Protein AF-A0A1W1E5E2-F1 (afdb_monomer)

Structure (mmCIF, N/CA/C/O backbone):
data_AF-A0A1W1E5E2-F1
#
_entry.id   AF-A0A1W1E5E2-F1
#
loop_
_atom_site.group_PDB
_atom_site.id
_atom_site.type_symbol
_atom_site.label_atom_id
_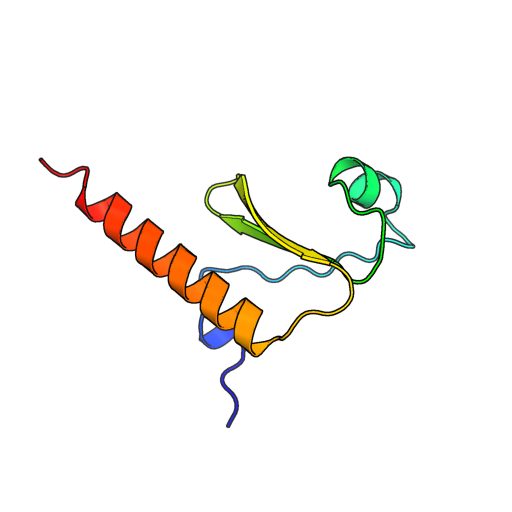atom_site.label_alt_id
_atom_site.label_comp_id
_atom_site.label_asym_id
_atom_site.label_entity_id
_atom_site.label_seq_id
_atom_site.pdbx_PDB_ins_code
_atom_site.Cartn_x
_atom_site.Cartn_y
_atom_site.Cartn_z
_atom_site.occupancy
_atom_site.B_iso_or_equiv
_atom_site.auth_seq_id
_atom_site.auth_comp_id
_atom_site.auth_asym_id
_atom_site.auth_atom_id
_atom_site.pdbx_PDB_model_num
ATOM 1 N N . MET A 1 1 ? 5.878 -8.924 21.840 1.00 41.50 1 MET A N 1
ATOM 2 C CA . MET A 1 1 ? 5.398 -9.826 20.777 1.00 41.50 1 MET A CA 1
ATOM 3 C C . MET A 1 1 ? 4.600 -8.960 19.837 1.00 41.50 1 MET A C 1
ATOM 5 O O . MET A 1 1 ? 3.603 -8.393 20.265 1.00 41.50 1 MET A O 1
ATOM 9 N N . ASP A 1 2 ? 5.144 -8.744 18.649 1.00 48.88 2 ASP A N 1
ATOM 10 C CA . ASP A 1 2 ? 4.702 -7.729 17.695 1.00 48.88 2 ASP A CA 1
ATOM 11 C C . ASP A 1 2 ? 3.266 -8.024 17.250 1.00 48.88 2 ASP A C 1
ATOM 13 O O . ASP A 1 2 ? 2.994 -9.085 16.687 1.00 48.88 2 ASP A O 1
ATOM 17 N N . ALA A 1 3 ? 2.329 -7.125 17.565 1.00 57.38 3 ALA A N 1
ATOM 18 C CA . ALA A 1 3 ? 0.954 -7.254 17.101 1.00 57.38 3 ALA A CA 1
ATOM 19 C C . ALA A 1 3 ? 0.967 -7.217 15.570 1.00 57.38 3 ALA A C 1
ATOM 21 O O . ALA A 1 3 ? 1.508 -6.283 14.973 1.00 57.38 3 ALA A O 1
ATOM 22 N N . LYS A 1 4 ? 0.408 -8.240 14.920 1.00 72.19 4 LYS A N 1
ATOM 23 C CA . LYS A 1 4 ? 0.332 -8.249 13.458 1.00 72.19 4 LYS A CA 1
ATOM 24 C C . LYS A 1 4 ? -0.674 -7.182 13.024 1.00 72.19 4 LYS A C 1
ATOM 26 O O . LYS A 1 4 ? -1.657 -6.937 13.720 1.00 72.19 4 LYS A O 1
ATOM 31 N N . PHE A 1 5 ? -0.473 -6.582 11.848 1.00 79.56 5 PHE A N 1
ATOM 32 C CA . PHE A 1 5 ? -1.421 -5.612 11.273 1.00 79.56 5 PHE A CA 1
ATOM 33 C C . PHE A 1 5 ? -2.866 -6.140 11.276 1.00 79.56 5 PHE A C 1
ATOM 35 O O . PHE A 1 5 ? -3.789 -5.385 11.561 1.00 79.56 5 PHE A O 1
ATOM 42 N N . SER A 1 6 ? -3.051 -7.444 11.045 1.00 80.12 6 SER A N 1
ATOM 43 C CA . SER A 1 6 ? -4.353 -8.117 11.115 1.00 80.12 6 SER A CA 1
ATOM 44 C C . SER A 1 6 ? -5.012 -8.045 12.495 1.00 80.12 6 SER A C 1
ATOM 46 O O . SER A 1 6 ? -6.225 -7.889 12.581 1.00 80.12 6 SER A O 1
ATOM 48 N N . ASP A 1 7 ? -4.227 -8.147 13.570 1.00 87.25 7 ASP A N 1
ATOM 49 C CA . ASP A 1 7 ? -4.740 -8.106 14.944 1.00 87.25 7 ASP A CA 1
ATOM 50 C C . ASP A 1 7 ? -5.116 -6.67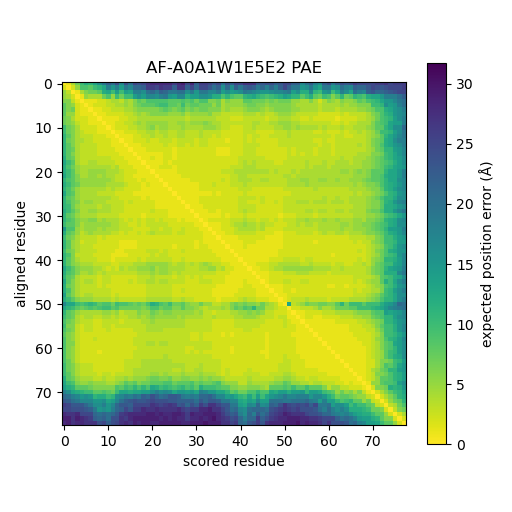0 15.331 1.00 87.25 7 ASP A C 1
ATOM 52 O O . ASP A 1 7 ? -6.099 -6.434 16.034 1.00 87.25 7 ASP A O 1
ATOM 56 N N . LYS A 1 8 ? -4.337 -5.695 14.847 1.00 87.75 8 LYS A N 1
ATOM 57 C CA . LYS A 1 8 ? -4.532 -4.271 15.142 1.00 87.75 8 LYS A CA 1
ATOM 58 C C . LYS A 1 8 ? -5.663 -3.642 14.326 1.00 87.75 8 LYS A C 1
ATOM 60 O O . LYS A 1 8 ? -6.372 -2.764 14.822 1.00 87.75 8 LYS A O 1
ATOM 65 N N . PHE A 1 9 ? -5.8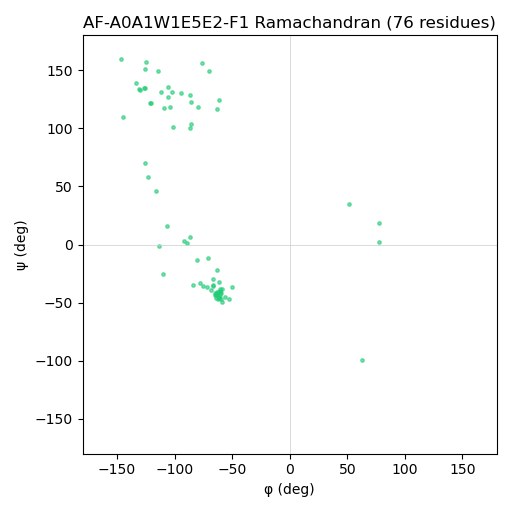56 -4.104 13.095 1.00 89.31 9 PHE A N 1
ATOM 66 C CA . PHE A 1 9 ? -6.869 -3.605 12.170 1.00 89.31 9 PHE A CA 1
ATOM 67 C C . PHE A 1 9 ? -7.747 -4.758 11.660 1.00 89.31 9 PHE A C 1
ATOM 69 O O . PHE A 1 9 ? -7.698 -5.086 10.477 1.00 89.31 9 PHE A O 1
ATOM 76 N N . PRO A 1 10 ? -8.603 -5.352 12.512 1.00 89.12 10 PRO A N 1
ATOM 77 C CA . PRO A 1 10 ? -9.407 -6.521 12.135 1.00 89.12 10 PRO A CA 1
ATOM 78 C C . PRO A 1 10 ? -10.407 -6.241 11.002 1.00 89.12 10 PRO A C 1
ATOM 80 O O . PRO A 1 10 ? -10.826 -7.153 10.299 1.00 89.12 10 PRO A O 1
ATOM 83 N N . ASN A 1 11 ? -10.773 -4.971 10.800 1.00 88.69 11 ASN A N 1
ATOM 84 C CA . ASN A 1 11 ? -11.661 -4.533 9.719 1.00 88.69 11 ASN A CA 1
ATOM 85 C C . ASN A 1 11 ? -10.907 -4.180 8.424 1.00 88.69 11 ASN A C 1
ATOM 87 O O . ASN A 1 11 ? -11.527 -3.722 7.465 1.00 88.69 11 ASN A O 1
ATOM 91 N N . LEU A 1 12 ? -9.579 -4.331 8.396 1.00 90.00 12 LEU A N 1
ATOM 92 C CA . LEU A 1 12 ? -8.753 -4.093 7.219 1.00 90.00 12 LEU A CA 1
ATOM 93 C C . LEU A 1 12 ? -8.344 -5.440 6.621 1.00 90.00 12 LEU A C 1
ATOM 95 O O . LEU A 1 12 ? -7.657 -6.239 7.251 1.00 90.00 12 LEU A O 1
ATOM 99 N N . THR A 1 13 ? -8.755 -5.689 5.381 1.00 91.38 13 THR A N 1
ATOM 100 C CA . THR A 1 13 ? -8.325 -6.885 4.648 1.00 91.38 13 THR A CA 1
ATOM 101 C C . THR A 1 13 ? -6.996 -6.599 3.963 1.00 91.38 13 THR A C 1
ATOM 103 O O . THR A 1 13 ? -6.901 -5.671 3.162 1.00 91.38 13 THR A O 1
ATOM 106 N N . MET A 1 14 ? -5.970 -7.399 4.257 1.00 90.9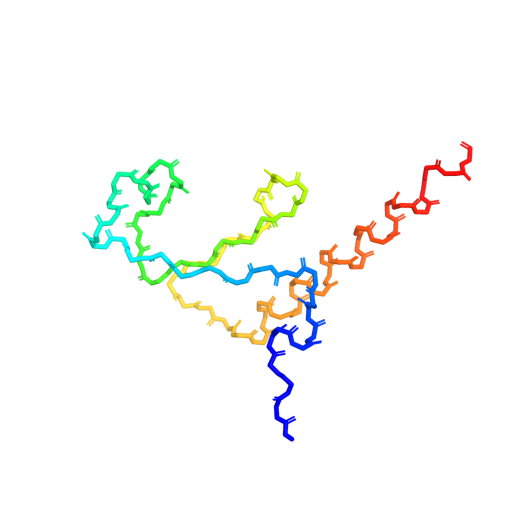4 14 MET A N 1
ATOM 107 C CA . MET A 1 14 ? -4.707 -7.348 3.521 1.00 90.94 14 MET A CA 1
ATOM 108 C C . MET A 1 14 ? -4.785 -8.241 2.287 1.00 90.94 14 MET A C 1
ATOM 110 O O . MET A 1 14 ? -5.126 -9.419 2.387 1.00 90.94 14 MET A O 1
ATOM 114 N N . VAL A 1 15 ? -4.428 -7.680 1.135 1.00 91.81 15 VAL A N 1
ATOM 115 C CA . VAL A 1 15 ? -4.354 -8.393 -0.142 1.00 91.81 15 VAL A CA 1
ATOM 116 C C . VAL A 1 15 ? -2.971 -8.162 -0.733 1.00 91.81 15 VAL A C 1
ATOM 118 O O . VAL A 1 15 ? -2.475 -7.037 -0.736 1.00 91.81 15 VAL A O 1
ATOM 121 N N . TYR A 1 16 ? -2.352 -9.232 -1.221 1.00 93.44 16 TYR A N 1
ATOM 122 C CA . TYR A 1 16 ? -1.119 -9.163 -1.993 1.00 93.44 16 TYR A CA 1
ATOM 123 C C . TYR A 1 16 ? -1.449 -9.346 -3.472 1.00 93.44 16 TYR A C 1
ATOM 125 O O . TYR A 1 16 ? -2.173 -10.275 -3.832 1.00 93.44 16 TYR A O 1
ATOM 133 N N . ILE A 1 17 ? -0.924 -8.458 -4.312 1.00 94.19 17 ILE A N 1
ATOM 134 C CA . ILE A 1 17 ? -1.090 -8.506 -5.764 1.00 94.19 17 ILE A CA 1
ATOM 135 C C . ILE A 1 17 ? 0.301 -8.587 -6.381 1.00 94.19 17 ILE A C 1
ATOM 137 O O . ILE A 1 17 ? 1.136 -7.709 -6.162 1.00 94.19 17 ILE A O 1
ATOM 141 N N . ASP A 1 18 ? 0.532 -9.640 -7.159 1.00 95.38 18 ASP A N 1
ATOM 142 C CA . ASP A 1 18 ? 1.737 -9.794 -7.963 1.00 95.38 18 ASP A CA 1
ATOM 143 C C . ASP A 1 18 ? 1.550 -9.081 -9.310 1.00 95.38 18 ASP A C 1
ATOM 145 O O . ASP A 1 18 ? 0.853 -9.567 -10.204 1.00 95.38 18 ASP A O 1
ATOM 149 N N . CYS A 1 19 ? 2.166 -7.908 -9.457 1.00 94.44 19 CYS A N 1
ATOM 150 C CA . CYS A 1 19 ? 2.067 -7.131 -10.689 1.00 94.44 19 CYS A CA 1
ATOM 151 C C . CYS A 1 19 ? 2.825 -7.745 -11.872 1.00 94.44 19 CYS A C 1
ATOM 153 O O . CYS A 1 19 ? 2.601 -7.294 -12.993 1.00 94.44 19 CYS A O 1
ATOM 155 N N . GLU A 1 20 ? 3.677 -8.758 -11.677 1.00 93.94 20 GLU A N 1
ATOM 156 C CA . GLU A 1 20 ? 4.249 -9.507 -12.803 1.00 93.94 20 GLU A CA 1
ATOM 157 C C . GLU A 1 20 ? 3.188 -10.398 -13.462 1.00 93.94 20 GLU A C 1
ATOM 159 O O . GLU A 1 20 ? 3.151 -10.504 -14.687 1.00 93.94 20 GLU A O 1
ATOM 164 N N . GLN A 1 21 ? 2.279 -10.972 -12.667 1.00 96.94 21 GLN A N 1
ATOM 165 C CA . GLN A 1 21 ? 1.171 -11.803 -13.155 1.00 96.94 21 GLN A CA 1
ATOM 166 C C . GLN A 1 21 ? -0.050 -10.979 -13.588 1.00 96.94 21 GLN A C 1
ATOM 168 O O . GLN A 1 21 ? -0.730 -11.338 -14.547 1.00 96.94 21 GLN A O 1
ATOM 173 N N . TRP A 1 22 ? -0.330 -9.869 -12.898 1.00 95.62 22 TRP A N 1
ATOM 174 C CA . TRP A 1 22 ? -1.551 -9.067 -13.066 1.00 95.62 22 TRP A CA 1
ATOM 175 C C . TRP A 1 22 ? -1.257 -7.649 -13.578 1.00 95.62 22 TRP A C 1
ATOM 177 O O . TRP A 1 22 ? -1.787 -6.663 -13.063 1.00 95.62 22 TRP A O 1
ATOM 187 N N . GLN A 1 23 ? -0.404 -7.537 -14.601 1.00 94.69 23 GLN A N 1
ATOM 188 C CA . GLN A 1 23 ? 0.098 -6.258 -15.128 1.00 94.69 23 GLN A CA 1
ATOM 189 C C . GLN A 1 23 ? -1.011 -5.259 -15.485 1.00 94.69 23 GLN A C 1
ATOM 191 O O . GLN A 1 23 ? -0.937 -4.094 -15.097 1.00 94.69 23 GLN A O 1
ATOM 196 N N . GLU A 1 24 ? -2.049 -5.705 -16.198 1.00 95.81 24 GLU A N 1
ATOM 197 C CA . GLU A 1 24 ? -3.149 -4.834 -16.629 1.00 95.81 24 GLU A CA 1
ATOM 198 C C . GLU A 1 24 ? -3.928 -4.271 -15.433 1.00 95.81 24 GLU A C 1
ATOM 200 O O . GLU A 1 24 ? -4.193 -3.071 -15.381 1.00 95.81 24 GLU A O 1
ATOM 205 N N . VAL A 1 25 ? -4.217 -5.107 -14.431 1.00 94.50 25 VAL A N 1
ATOM 206 C CA . VAL A 1 25 ? -4.896 -4.685 -13.196 1.00 94.50 25 VAL A CA 1
ATOM 207 C C . VAL A 1 25 ? -4.043 -3.660 -12.451 1.00 94.50 25 VAL A C 1
ATOM 209 O O . VAL A 1 25 ? -4.538 -2.601 -12.067 1.00 94.50 25 VAL A O 1
ATOM 212 N N . CYS A 1 26 ? -2.743 -3.921 -12.296 1.00 95.88 26 CYS A N 1
ATOM 213 C CA . CYS A 1 26 ? -1.833 -2.978 -11.650 1.00 95.88 26 CYS A CA 1
ATOM 214 C C . CYS A 1 26 ? -1.771 -1.631 -12.391 1.00 95.88 26 CYS A C 1
ATOM 216 O O . CYS A 1 26 ? -1.870 -0.580 -11.755 1.00 95.88 26 CYS A O 1
ATOM 218 N N . ALA A 1 27 ? -1.698 -1.642 -13.726 1.00 95.50 27 ALA A N 1
ATOM 219 C CA . ALA A 1 27 ? -1.702 -0.424 -14.534 1.00 95.50 27 ALA A CA 1
ATOM 220 C C . ALA A 1 27 ? -3.020 0.363 -14.408 1.00 95.50 27 ALA A C 1
ATOM 222 O O . ALA A 1 27 ? -2.986 1.583 -14.232 1.00 95.50 27 ALA A O 1
ATOM 223 N N . GLN A 1 28 ? -4.175 -0.315 -14.427 1.00 95.81 28 GLN A N 1
ATOM 224 C CA . GLN A 1 28 ? -5.492 0.307 -14.216 1.00 95.81 28 GLN A CA 1
ATOM 225 C C . GLN A 1 28 ? -5.615 0.962 -12.831 1.00 95.81 28 GLN A C 1
ATOM 227 O O . GLN A 1 28 ? -6.260 2.000 -12.688 1.00 95.81 28 GLN A O 1
ATOM 232 N N . HIS A 1 29 ? -4.950 0.398 -11.822 1.00 94.44 29 HIS A N 1
ATOM 233 C CA . HIS A 1 29 ? -4.877 0.951 -10.468 1.00 94.44 29 HIS A CA 1
ATOM 234 C C . HIS A 1 29 ? -3.739 1.975 -10.267 1.00 94.44 29 HIS A C 1
ATOM 236 O O . HIS A 1 29 ? -3.528 2.453 -9.146 1.00 94.44 29 HIS A O 1
ATOM 242 N N . GLY A 1 30 ? -3.029 2.357 -11.335 1.00 94.88 30 GLY A N 1
ATOM 243 C CA . GLY A 1 30 ? -1.981 3.382 -11.314 1.00 94.88 30 GLY A CA 1
ATOM 244 C C . GLY A 1 30 ? -0.638 2.923 -10.736 1.00 94.88 30 GLY A C 1
ATOM 245 O O . GLY A 1 30 ? 0.178 3.756 -10.342 1.00 94.88 30 GLY A O 1
ATOM 246 N N . VAL A 1 31 ? -0.393 1.614 -10.658 1.00 95.56 31 VAL A N 1
ATOM 247 C CA . VAL A 1 31 ? 0.857 1.043 -10.140 1.00 95.56 31 VAL A CA 1
ATOM 248 C C . VAL A 1 31 ? 1.884 0.939 -11.272 1.00 95.56 31 VAL A C 1
ATOM 250 O O . VAL A 1 31 ? 1.855 0.010 -12.073 1.00 95.56 31 VAL A O 1
ATOM 253 N N . PHE A 1 32 ? 2.814 1.899 -11.326 1.00 91.50 32 PHE A N 1
ATOM 254 C CA . PHE A 1 32 ? 3.861 1.985 -12.367 1.00 91.50 32 PHE A CA 1
ATOM 255 C C . PHE A 1 32 ? 5.288 1.774 -11.848 1.00 91.50 32 PHE A C 1
ATOM 257 O O . PHE A 1 32 ? 6.258 1.830 -12.601 1.00 91.50 32 PHE A O 1
ATOM 264 N N . SER A 1 33 ? 5.437 1.562 -10.545 1.00 91.75 33 SER A N 1
ATOM 265 C CA . SER A 1 33 ? 6.707 1.208 -9.919 1.00 91.75 33 SER A CA 1
ATOM 266 C C . SER A 1 33 ? 6.436 0.280 -8.748 1.00 91.75 33 SER A C 1
ATOM 268 O O . SER A 1 33 ? 5.314 0.251 -8.255 1.00 91.75 33 SER A O 1
ATOM 270 N N . LEU A 1 34 ? 7.445 -0.466 -8.310 1.00 92.94 34 LEU A N 1
ATOM 271 C CA . LEU A 1 34 ? 7.338 -1.379 -7.177 1.00 92.94 34 LEU A CA 1
ATOM 272 C C . LEU A 1 34 ? 8.432 -1.074 -6.136 1.00 92.94 34 LEU A C 1
ATOM 274 O O . LEU A 1 34 ? 9.511 -0.609 -6.518 1.00 92.94 34 LEU A O 1
ATOM 278 N N . PRO A 1 35 ? 8.182 -1.352 -4.840 1.00 92.94 35 PRO A N 1
ATOM 279 C CA . PRO A 1 35 ? 6.894 -1.765 -4.266 1.00 92.94 35 PRO A CA 1
ATOM 280 C C . PRO A 1 35 ? 5.905 -0.592 -4.131 1.00 92.94 35 PRO A C 1
ATOM 282 O O . PRO A 1 35 ? 6.316 0.567 -4.034 1.00 92.94 35 PRO A O 1
ATOM 285 N N . VAL A 1 36 ? 4.605 -0.903 -4.105 1.00 95.00 36 VAL A N 1
ATOM 286 C CA . VAL A 1 36 ? 3.520 0.049 -3.818 1.00 95.00 36 VAL A CA 1
ATOM 287 C C . VAL A 1 36 ? 2.548 -0.567 -2.818 1.00 95.00 36 VAL A C 1
ATOM 289 O O . VAL A 1 36 ? 2.214 -1.745 -2.930 1.00 95.00 36 VAL A O 1
ATOM 292 N N . VAL A 1 37 ? 2.080 0.229 -1.858 1.00 94.81 37 VAL A N 1
ATOM 293 C CA . VAL A 1 37 ? 1.000 -0.148 -0.935 1.00 94.81 37 VAL A CA 1
ATOM 294 C C . VAL A 1 37 ? -0.143 0.838 -1.098 1.00 94.81 37 VAL A C 1
ATOM 296 O O . VAL A 1 37 ? 0.039 2.035 -0.901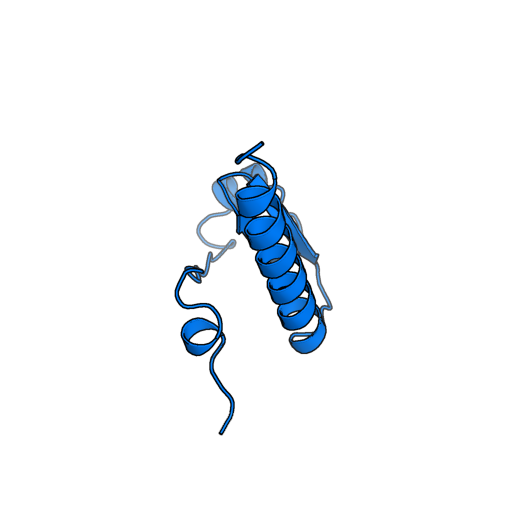 1.00 94.81 37 VAL A O 1
ATOM 299 N N . GLN A 1 38 ? -1.329 0.333 -1.433 1.00 95.44 38 GLN A N 1
ATOM 300 C CA . GLN A 1 38 ? -2.547 1.133 -1.528 1.00 95.44 38 GLN A CA 1
ATOM 301 C C . GLN A 1 38 ? -3.526 0.738 -0.420 1.00 95.44 38 GLN A C 1
ATOM 303 O O . GLN A 1 38 ? -3.807 -0.442 -0.216 1.00 95.44 38 GLN A O 1
ATOM 308 N N . GLY A 1 39 ? -4.053 1.732 0.293 1.00 94.31 39 GLY A N 1
ATOM 309 C CA . GLY A 1 39 ? -5.072 1.555 1.326 1.00 94.31 39 GLY A CA 1
ATOM 310 C C . GLY A 1 39 ? -6.414 2.097 0.858 1.00 94.31 39 GLY A C 1
ATOM 311 O O . GLY A 1 39 ? -6.553 3.302 0.623 1.00 94.31 39 GLY A O 1
ATOM 312 N N . PHE A 1 40 ? -7.402 1.210 0.753 1.00 93.50 40 PHE A N 1
ATOM 313 C CA . PHE A 1 40 ? -8.759 1.555 0.350 1.00 93.50 40 PHE A CA 1
ATOM 314 C C . PHE A 1 40 ? -9.698 1.533 1.553 1.00 93.50 40 PHE A C 1
ATOM 316 O O . PHE A 1 40 ? -9.789 0.536 2.267 1.00 93.50 40 PHE A O 1
ATOM 323 N N . PHE A 1 41 ? -10.425 2.627 1.754 1.00 91.88 41 PHE A N 1
ATOM 324 C CA . PHE A 1 41 ? -11.406 2.779 2.822 1.00 91.88 41 PHE A CA 1
ATOM 325 C C . PHE A 1 41 ? -12.705 3.298 2.218 1.00 91.88 41 PHE A C 1
ATOM 327 O O . PHE A 1 41 ? -12.688 4.218 1.404 1.00 91.88 41 PHE A O 1
ATOM 334 N N . MET A 1 42 ? -13.835 2.681 2.576 1.00 88.56 42 MET A N 1
ATOM 335 C CA . MET A 1 42 ? -15.154 3.025 2.020 1.00 88.56 42 MET A CA 1
ATOM 336 C C . MET A 1 42 ? -15.182 3.043 0.474 1.00 88.56 42 MET A C 1
ATOM 338 O O . MET A 1 42 ? -15.847 3.874 -0.137 1.00 88.56 42 MET A O 1
ATOM 342 N N . GLY A 1 43 ? -14.425 2.144 -0.168 1.00 89.19 43 GLY A N 1
ATOM 343 C CA . GLY A 1 43 ? -14.326 2.046 -1.630 1.00 89.19 43 GLY A CA 1
ATOM 344 C C . GLY A 1 43 ? -13.441 3.104 -2.304 1.00 89.19 43 GLY A C 1
ATOM 345 O O . GLY A 1 43 ? -13.321 3.094 -3.525 1.00 89.19 43 GLY A O 1
ATOM 346 N N . GLN A 1 44 ? -12.800 3.996 -1.544 1.00 90.94 44 GLN A N 1
ATOM 347 C CA . GLN A 1 44 ? -11.921 5.048 -2.065 1.00 90.94 44 GLN A CA 1
ATOM 348 C C . GLN A 1 44 ? -10.470 4.834 -1.618 1.00 90.94 44 GLN A C 1
ATOM 350 O O . GLN A 1 44 ? -10.219 4.304 -0.537 1.00 90.94 44 GLN A O 1
ATOM 355 N N . LYS A 1 45 ? -9.497 5.252 -2.438 1.00 93.62 45 LYS A N 1
ATOM 356 C CA . LYS A 1 45 ? -8.063 5.183 -2.109 1.00 93.62 45 LYS A CA 1
ATOM 357 C C . LYS A 1 45 ? -7.681 6.348 -1.189 1.00 93.62 45 LYS A C 1
ATOM 359 O O . LYS A 1 45 ? -7.792 7.499 -1.600 1.00 93.62 45 LYS A O 1
ATOM 364 N N . PHE A 1 46 ? -7.219 6.054 0.026 1.00 94.25 46 PHE A N 1
ATOM 365 C CA . PHE A 1 46 ? -6.759 7.064 0.998 1.00 94.25 46 PHE A CA 1
ATOM 366 C C . PHE A 1 46 ? -5.251 7.044 1.225 1.00 94.25 46 PHE A C 1
ATOM 368 O O . PHE A 1 46 ? -4.688 8.050 1.647 1.00 94.25 46 PHE A O 1
ATOM 375 N N . ILE A 1 47 ? -4.613 5.898 0.998 1.00 94.31 47 ILE A N 1
ATOM 376 C CA . ILE A 1 47 ? -3.187 5.702 1.251 1.00 94.31 47 ILE A CA 1
ATOM 377 C C . ILE A 1 47 ? -2.556 5.189 -0.036 1.00 94.31 47 ILE A C 1
ATOM 379 O O . ILE A 1 47 ? -3.104 4.287 -0.672 1.00 94.31 47 ILE A O 1
ATOM 383 N N . GLU A 1 48 ? -1.416 5.761 -0.403 1.00 95.25 48 GLU A N 1
ATOM 384 C CA . GLU A 1 48 ? -0.550 5.267 -1.466 1.00 95.25 48 GLU A CA 1
ATOM 385 C C . GLU A 1 48 ? 0.903 5.520 -1.072 1.00 95.25 48 GLU A C 1
ATOM 387 O O . GLU A 1 48 ? 1.357 6.660 -1.029 1.00 95.25 48 GLU A O 1
ATOM 392 N N . GLU A 1 49 ? 1.617 4.443 -0.773 1.00 95.00 49 GLU A N 1
ATOM 393 C CA . GLU A 1 49 ? 3.048 4.459 -0.492 1.00 95.00 49 GLU A CA 1
ATOM 394 C C . GLU A 1 49 ? 3.794 3.871 -1.684 1.00 95.00 49 GLU A C 1
ATOM 396 O O . GLU A 1 49 ? 3.388 2.839 -2.222 1.00 95.00 49 GLU A O 1
ATOM 401 N N . VAL A 1 50 ? 4.890 4.508 -2.098 1.00 93.38 50 VAL A N 1
ATOM 402 C CA . VAL A 1 50 ? 5.639 4.139 -3.307 1.00 93.38 50 VAL A CA 1
ATOM 403 C C . VAL A 1 50 ? 7.130 4.027 -2.988 1.00 93.38 50 VAL A C 1
ATOM 405 O O . VAL A 1 50 ? 7.717 4.925 -2.386 1.00 93.38 50 VAL A O 1
ATOM 408 N N . ARG A 1 51 ? 7.772 2.949 -3.455 1.00 86.00 51 ARG A N 1
ATOM 409 C CA . ARG A 1 51 ? 9.201 2.638 -3.264 1.00 86.00 51 ARG A CA 1
ATOM 410 C C . ARG A 1 51 ? 9.589 2.440 -1.794 1.00 86.00 51 ARG A C 1
ATOM 412 O O . ARG A 1 51 ? 9.441 1.348 -1.261 1.00 86.00 51 ARG A O 1
ATOM 419 N N . GLY A 1 52 ? 10.163 3.466 -1.171 1.00 86.88 52 GLY A N 1
ATOM 420 C CA . GLY A 1 52 ? 10.735 3.403 0.167 1.00 86.88 52 GLY A CA 1
ATOM 421 C C . GLY A 1 52 ? 9.775 4.011 1.170 1.00 86.88 52 GLY A C 1
ATOM 422 O O . GLY A 1 52 ? 9.712 5.230 1.284 1.00 86.88 52 GLY A O 1
ATOM 423 N N . PHE A 1 53 ? 9.059 3.163 1.899 1.00 88.69 53 PHE A N 1
ATOM 424 C CA . PHE A 1 53 ? 8.146 3.586 2.953 1.00 88.69 53 PHE A CA 1
ATOM 425 C C . PHE A 1 53 ? 8.486 2.901 4.277 1.00 88.69 53 PHE A C 1
ATOM 427 O O . PHE A 1 53 ? 9.115 1.842 4.319 1.00 88.69 53 PHE A O 1
ATOM 434 N N . SER A 1 54 ? 8.077 3.528 5.376 1.00 91.69 54 SER A N 1
ATOM 435 C CA . SER A 1 54 ? 8.244 2.983 6.723 1.00 91.69 54 SER A CA 1
ATOM 436 C C . SER A 1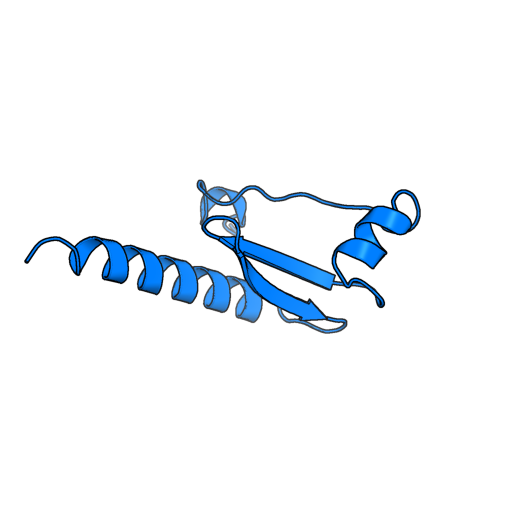 54 ? 6.981 2.242 7.141 1.00 91.69 54 SER A C 1
ATOM 438 O O . SER A 1 54 ? 5.888 2.803 7.081 1.00 91.69 54 SER A O 1
ATOM 440 N N . LEU A 1 55 ? 7.127 1.007 7.631 1.00 89.94 55 LEU A N 1
ATOM 441 C CA . LEU A 1 55 ? 6.003 0.246 8.189 1.00 89.94 55 LEU A CA 1
ATOM 442 C C . LEU A 1 55 ? 5.355 0.974 9.371 1.00 89.94 55 LEU A C 1
ATOM 444 O O . LEU A 1 55 ? 4.133 1.002 9.468 1.00 89.94 55 LEU A O 1
ATOM 448 N N . LEU A 1 56 ? 6.159 1.628 10.216 1.00 91.31 56 LEU A N 1
ATOM 449 C CA . LEU A 1 56 ? 5.651 2.416 11.339 1.00 91.31 56 LEU A CA 1
ATOM 450 C C . LEU A 1 56 ? 4.832 3.623 10.854 1.00 91.31 56 LEU A C 1
ATOM 452 O O . LEU A 1 56 ? 3.777 3.916 11.409 1.00 91.31 56 LEU A O 1
ATOM 456 N N . ALA A 1 57 ? 5.297 4.313 9.808 1.00 92.12 57 ALA A N 1
ATOM 457 C CA . ALA A 1 57 ? 4.578 5.457 9.247 1.00 92.12 57 ALA A CA 1
ATOM 458 C C . ALA A 1 57 ? 3.267 5.028 8.569 1.00 92.12 57 ALA A C 1
ATOM 460 O O . ALA A 1 57 ? 2.240 5.694 8.721 1.00 92.12 57 ALA A O 1
ATOM 461 N N . LEU A 1 58 ? 3.282 3.886 7.875 1.00 92.50 58 LEU A N 1
ATOM 462 C CA . LEU A 1 58 ? 2.084 3.288 7.293 1.00 92.50 58 LEU A CA 1
ATOM 463 C C . LEU A 1 58 ? 1.061 2.941 8.383 1.00 92.50 58 LEU A C 1
ATOM 465 O O . LEU A 1 58 ? -0.114 3.282 8.259 1.00 92.50 58 LEU A O 1
ATOM 469 N N . GLU A 1 59 ? 1.509 2.318 9.474 1.00 92.62 59 GLU A N 1
ATOM 470 C CA . GLU A 1 59 ? 0.665 1.973 10.620 1.00 92.62 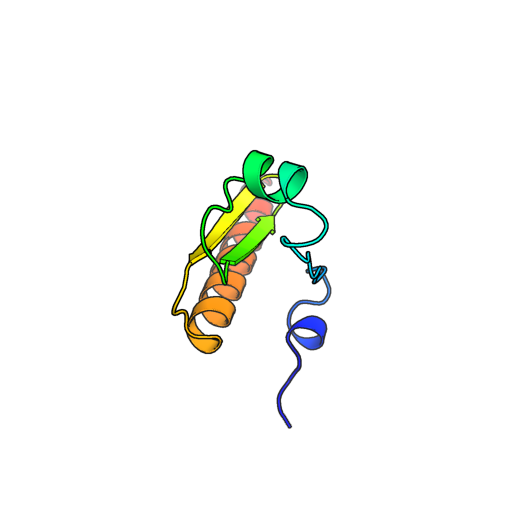59 GLU A CA 1
ATOM 471 C C . GLU A 1 59 ? 0.005 3.213 11.237 1.00 92.62 59 GLU A C 1
ATOM 473 O O . GLU A 1 59 ? -1.216 3.247 11.395 1.00 92.62 59 GLU A O 1
ATOM 478 N N . GLN A 1 60 ? 0.789 4.262 11.503 1.00 93.56 60 GLN A N 1
ATOM 479 C CA . GLN A 1 60 ? 0.283 5.537 12.024 1.00 93.56 60 GLN A CA 1
ATOM 480 C C . GLN A 1 60 ? -0.725 6.187 11.072 1.00 93.56 60 GLN A C 1
ATOM 482 O O . GLN A 1 60 ? -1.741 6.733 11.506 1.00 93.56 60 GLN A O 1
ATOM 487 N N . THR A 1 61 ? -0.473 6.117 9.765 1.00 94.12 61 THR A N 1
ATOM 488 C CA . THR A 1 61 ? -1.381 6.672 8.755 1.00 94.12 61 THR A CA 1
ATOM 489 C C . THR A 1 61 ? -2.719 5.932 8.765 1.00 94.12 61 THR A C 1
ATOM 491 O O . THR A 1 61 ? -3.775 6.569 8.775 1.00 94.12 61 THR A O 1
ATOM 494 N N . ILE A 1 62 ? -2.702 4.599 8.849 1.00 93.31 62 ILE A N 1
ATOM 495 C CA . ILE A 1 62 ? -3.918 3.784 8.969 1.00 93.31 62 ILE A CA 1
ATOM 496 C C . ILE A 1 62 ? -4.696 4.159 10.240 1.00 93.31 62 ILE A C 1
ATOM 498 O O . ILE A 1 62 ? -5.902 4.408 10.161 1.00 93.31 62 ILE A O 1
ATOM 502 N N . GLU A 1 63 ? -4.033 4.276 11.395 1.00 93.25 63 GLU A N 1
ATOM 503 C CA . GLU A 1 63 ? -4.680 4.699 12.648 1.00 93.25 63 GLU A CA 1
ATOM 504 C C . GLU A 1 63 ? -5.378 6.056 12.520 1.00 93.25 63 GLU A C 1
ATOM 506 O O . GLU A 1 63 ? -6.529 6.207 12.945 1.00 93.25 63 GLU A O 1
ATOM 511 N N . GLN A 1 64 ? -4.715 7.037 11.901 1.00 92.69 64 GLN A N 1
ATOM 512 C CA . GLN A 1 64 ? -5.287 8.364 11.677 1.00 92.69 64 GLN A CA 1
ATOM 513 C C . GLN A 1 64 ? -6.529 8.310 10.782 1.00 92.69 64 GLN A C 1
ATOM 515 O O . GLN A 1 64 ? -7.511 9.005 11.058 1.00 92.69 64 GLN A O 1
ATOM 520 N N . VAL A 1 65 ? -6.515 7.487 9.728 1.00 91.81 65 VAL A N 1
ATOM 521 C CA . VAL A 1 65 ? -7.678 7.299 8.847 1.00 91.81 65 VAL A CA 1
ATOM 522 C C . VAL A 1 65 ? -8.836 6.663 9.625 1.00 91.81 65 VAL A C 1
ATOM 524 O O . VAL A 1 65 ? -9.947 7.196 9.598 1.00 91.81 65 VAL A O 1
ATOM 527 N N . PHE A 1 66 ? -8.589 5.609 10.412 1.00 89.69 66 PHE A N 1
ATOM 528 C CA . PHE A 1 66 ? -9.610 5.006 11.281 1.00 89.69 66 PHE A CA 1
ATOM 529 C C . PHE A 1 66 ? -10.177 5.988 12.314 1.00 89.69 66 PHE A C 1
ATOM 531 O O . PHE A 1 66 ? -11.393 6.021 12.523 1.00 89.69 66 PHE A O 1
ATOM 538 N N . ALA A 1 67 ? -9.335 6.810 12.942 1.00 90.50 67 ALA A N 1
ATOM 539 C CA . ALA A 1 67 ? -9.779 7.825 13.896 1.00 90.50 67 ALA A CA 1
ATOM 540 C C . ALA A 1 67 ? -10.670 8.889 13.230 1.00 90.50 67 ALA A C 1
ATOM 542 O O . ALA A 1 67 ? -11.734 9.226 13.760 1.00 90.50 67 ALA A O 1
ATOM 543 N N . LYS A 1 68 ? -10.288 9.365 12.037 1.00 87.69 68 LYS A N 1
ATOM 544 C CA . LYS A 1 68 ? -11.100 10.302 11.241 1.00 87.69 68 LYS A CA 1
ATOM 545 C C . LYS A 1 68 ? -12.452 9.698 10.863 1.00 87.69 68 LYS A C 1
ATOM 547 O O . LYS A 1 68 ? -13.472 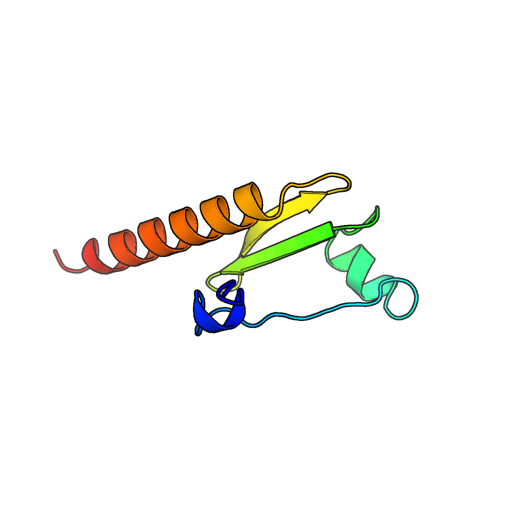10.358 11.039 1.00 87.69 68 LYS A O 1
ATOM 552 N N . MET A 1 69 ? -12.483 8.442 10.414 1.00 83.44 69 MET A N 1
ATOM 553 C CA . MET A 1 69 ? -13.734 7.752 10.067 1.00 83.44 69 MET A CA 1
ATOM 554 C C . MET A 1 69 ? -14.662 7.571 11.276 1.00 83.44 69 MET A C 1
ATOM 556 O O . MET A 1 69 ? -15.863 7.808 11.161 1.00 83.44 69 MET A O 1
ATOM 560 N N . LYS A 1 70 ? -14.122 7.231 12.456 1.00 76.75 70 LYS A N 1
ATOM 561 C CA . LYS A 1 70 ? -14.913 7.177 13.701 1.00 76.75 70 LYS A CA 1
ATOM 562 C C . LYS A 1 70 ? -15.522 8.539 14.047 1.00 76.75 70 LYS A C 1
ATOM 564 O O . LYS A 1 70 ? -16.684 8.608 14.428 1.00 76.75 70 LYS A O 1
ATOM 569 N N . SER A 1 71 ? -14.763 9.622 13.872 1.00 71.75 71 SER A N 1
ATOM 570 C CA . SER A 1 71 ? -15.263 10.982 14.105 1.00 71.75 71 SER A CA 1
ATOM 571 C C . SER A 1 71 ? -16.346 11.396 13.101 1.00 71.75 71 SER A C 1
ATOM 573 O O . SER A 1 71 ? -17.292 12.077 13.490 1.00 71.75 71 SER A O 1
ATOM 575 N N . LEU A 1 72 ? -16.250 10.964 11.839 1.00 58.62 72 LEU A N 1
ATOM 576 C CA . LEU A 1 72 ? -17.265 11.230 10.814 1.00 58.62 72 LEU A CA 1
ATOM 577 C C . LEU A 1 72 ? -18.596 10.526 11.113 1.00 58.62 72 LEU A C 1
ATOM 579 O O . LEU A 1 72 ? -19.647 11.110 10.872 1.00 58.62 72 LEU A O 1
ATOM 583 N N . HIS A 1 73 ? -18.567 9.328 11.706 1.00 52.59 73 HIS A N 1
ATOM 584 C CA . HIS A 1 73 ? -19.785 8.633 12.138 1.00 52.59 73 HIS A CA 1
ATOM 585 C C . HIS A 1 73 ? -20.513 9.364 13.285 1.00 52.59 73 HIS A C 1
ATOM 587 O O . HIS A 1 73 ? -21.737 9.336 13.345 1.00 52.59 73 HIS A O 1
ATOM 593 N N . CYS A 1 74 ? -19.789 10.092 14.145 1.00 49.47 74 CYS A N 1
ATOM 594 C CA . CYS A 1 74 ? -20.394 10.913 15.203 1.00 49.47 74 CYS A CA 1
ATOM 595 C C . CYS A 1 74 ? -20.919 12.280 14.727 1.00 49.47 74 CYS A C 1
ATOM 597 O O . CYS A 1 74 ? -21.646 12.923 15.472 1.00 49.47 74 CYS A O 1
ATOM 599 N N . LYS A 1 75 ? -20.569 12.743 13.518 1.00 49.94 75 LYS A N 1
ATOM 600 C CA . LYS A 1 75 ? -21.014 14.046 12.977 1.00 49.94 75 LYS A CA 1
ATOM 601 C C . LYS A 1 75 ? -22.304 13.973 12.145 1.00 49.94 75 LYS A C 1
ATOM 603 O O . LYS A 1 75 ? -22.710 14.979 11.580 1.00 49.94 75 LYS A O 1
ATOM 608 N N . GLY A 1 76 ? -22.920 12.793 12.043 1.00 45.16 76 GLY A N 1
ATOM 609 C CA . GLY A 1 76 ? -24.190 12.561 11.340 1.00 45.16 76 GLY A CA 1
ATOM 610 C C . GLY A 1 76 ? -25.392 12.324 12.262 1.00 45.16 76 GLY A C 1
ATOM 611 O O . GLY A 1 76 ? -26.400 11.795 11.806 1.00 45.16 76 GLY A O 1
ATOM 612 N N . LEU A 1 77 ? -25.267 12.656 13.550 1.00 43.41 77 LEU A N 1
ATOM 613 C CA . LEU A 1 77 ? -26.335 12.611 14.554 1.00 43.41 77 LEU A CA 1
ATOM 614 C C . LEU A 1 77 ? -26.492 13.999 15.195 1.00 43.41 77 LEU A C 1
ATOM 616 O O . LEU A 1 77 ? -26.342 14.147 16.404 1.00 43.41 77 LEU A O 1
ATOM 620 N N . GLU A 1 78 ? -26.759 15.007 14.368 1.00 36.38 78 GLU A N 1
ATOM 621 C CA . GLU A 1 78 ? -27.335 16.295 14.782 1.00 36.38 78 GLU A CA 1
ATOM 622 C C . GLU A 1 78 ? -28.445 16.688 13.804 1.00 36.38 78 GLU A C 1
ATOM 624 O O . GLU A 1 78 ? -28.231 16.525 12.579 1.00 36.38 78 GLU A O 1
#

Solvent-accessible surface area (backbone atoms only — not comparable to full-atom values): 5130 Å² total; per-residue (Å²): 130,84,78,49,69,58,75,78,35,73,91,54,85,87,80,90,79,61,51,89,83,39,44,68,62,32,49,77,73,67,52,86,67,75,54,65,49,77,41,71,54,96,92,39,80,78,41,78,45,66,62,84,74,53,72,67,59,51,50,52,50,52,52,52,51,52,54,52,53,56,53,55,66,64,70,74,80,125

Sequence (78 aa):
MDAKFSDKFPNLTMVYIDCEQWQEVCAQHGVFSLPVVQGFFMGQKFIEEVRGFSLLALEQTIEQVFAKMKSLHCKGLE

Radius of gyration: 14.69 Å; Cα contacts (8 Å, |Δi|>4): 45; chains: 1; bounding box: 38×28×37 Å

pLDDT: mean 85.66, std 15.28, range [36.38, 96.94]

Mean predicted aligned error: 6.2 Å

InterPro domains:
  IPR036249 Thioredoxin-like superfamily [SSF52833] (4-68)

Foldseek 3Di:
DDQDPCNVCVVFDDDDDDCVVVVVVCVVVVNPA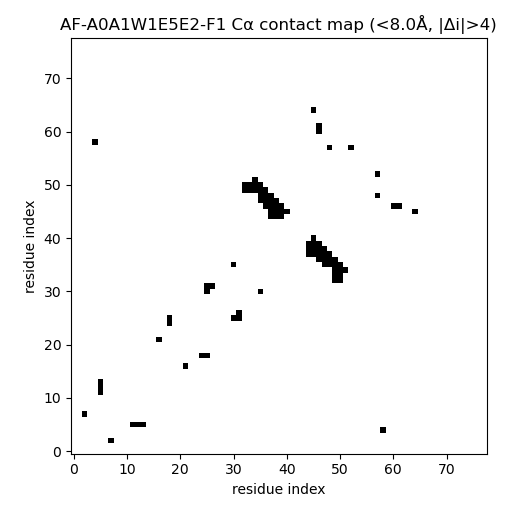PDWDWGDDPNHTDDIDGDDDDPVVVSVSVVVVVVVVVVVVVVPPD

Nearest PDB structures (foldseek):
  6mos-assembly1_A  TM=9.010E-01  e=5.392E-02  Thermosipho africanus TCF52B
  7q3j-assembly2_B  TM=8.416E-01  e=2.037E-01  synthetic construct
  1v98-assembly2_B-3  TM=8.512E-01  e=4.834E-01  Thermus thermophilus HB8
  3die-assembly1_B  TM=6.514E-01  e=1.906E-01  Staphylococcus aureus
  4o32-assembly1_A  TM=8.907E-01  e=8.793E-01  Plasmodium falciparum 3D7

Organism: NCBI:txid652676

Secondary structure (DSSP, 8-state):
-PPPHHHH-TT-------TTT-HHHHHHTT--SSSEEEEEETTEEEEEEESS--HHHHHHHHHHHHHHHHHHHHTT--